Protein AF-A0A1E7YR77-F1 (afdb_monomer_lite)

Foldseek 3Di:
DPPCDPLNVLVVPDDLPDPCNLVSLVVNLVCLVVPHDPVRSVVSNVVSVVSVVVCCVVVVVD

Radius of gyration: 12.58 Å; chains: 1; bounding box: 24×24×35 Å

Secondary structure (DSSP, 8-state):
-----HHHHHHHH--S-STTHHHHHHHHHHHHHHHS-HHHHHHHHHHHHHHHHHHHHHHTT-

Organism: NCBI:txid33059

Sequence (62 aa):
MRTQNPLSRLIDGLRFDVPGDLAIADQIEALAPRYLPRHRAQKVIRDIRSLRALHEREVAHV

Structure (mmCIF, N/CA/C/O backbone):
data_AF-A0A1E7YR77-F1
#
_entry.id   AF-A0A1E7YR77-F1
#
loop_
_atom_site.group_PDB
_atom_site.id
_atom_site.type_symbol
_atom_site.label_atom_id
_atom_site.label_alt_id
_atom_site.label_comp_id
_atom_site.label_asym_id
_atom_site.label_entity_id
_atom_site.label_seq_id
_atom_site.pdbx_PDB_ins_code
_atom_site.Cartn_x
_atom_site.Cartn_y
_atom_site.Cartn_z
_atom_site.occupancy
_atom_site.B_iso_or_equiv
_atom_site.auth_seq_id
_atom_site.auth_comp_id
_atom_site.auth_asym_id
_atom_site.auth_atom_id
_atom_site.pdbx_PDB_model_num
ATOM 1 N N . MET A 1 1 ? -9.496 -16.320 17.535 1.00 42.94 1 MET A N 1
ATOM 2 C CA . MET A 1 1 ? -9.618 -16.209 16.065 1.00 42.94 1 MET A CA 1
ATOM 3 C C . MET A 1 1 ? -9.207 -14.802 15.651 1.00 42.94 1 MET A C 1
ATOM 5 O O . MET 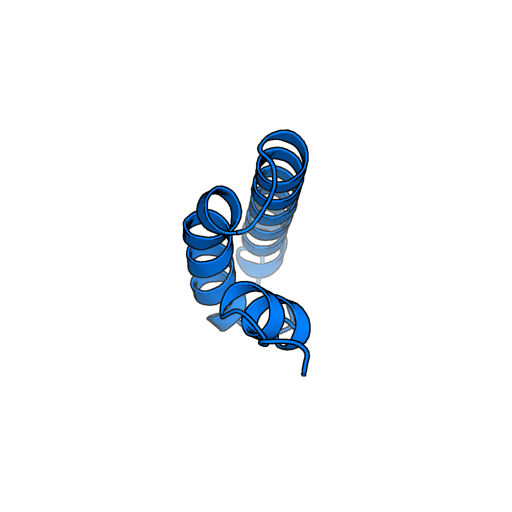A 1 1 ? -9.914 -13.865 15.993 1.00 42.94 1 MET A O 1
ATOM 9 N N . ARG A 1 2 ? -8.043 -14.617 15.009 1.00 50.66 2 ARG A N 1
ATOM 10 C CA . ARG A 1 2 ? -7.686 -13.315 14.418 1.00 50.66 2 ARG A CA 1
ATOM 11 C C . ARG A 1 2 ? -8.536 -13.149 13.164 1.00 50.66 2 ARG A C 1
ATOM 13 O O . ARG A 1 2 ? -8.302 -13.836 12.176 1.00 50.66 2 ARG A O 1
ATOM 20 N N . THR A 1 3 ? -9.541 -12.287 13.219 1.00 54.53 3 THR A N 1
ATOM 21 C CA . THR A 1 3 ? -10.218 -11.771 12.031 1.00 54.53 3 THR A CA 1
ATOM 22 C C . THR A 1 3 ? -9.153 -11.111 11.159 1.00 54.53 3 THR A C 1
ATOM 24 O O . THR A 1 3 ? -8.694 -10.010 11.454 1.00 54.53 3 THR A O 1
ATOM 27 N N . GLN A 1 4 ? -8.685 -11.820 10.130 1.00 62.78 4 GLN A N 1
ATOM 28 C CA . GLN A 1 4 ? -7.803 -11.245 9.119 1.00 62.78 4 GLN A CA 1
ATOM 29 C C . GLN A 1 4 ? -8.606 -10.173 8.388 1.00 62.78 4 GLN A C 1
ATOM 31 O O . GLN A 1 4 ? -9.471 -10.486 7.568 1.00 62.78 4 GLN A O 1
ATOM 36 N N . ASN A 1 5 ? -8.387 -8.911 8.753 1.00 72.19 5 ASN A N 1
ATOM 37 C CA . ASN A 1 5 ? -9.040 -7.805 8.075 1.00 72.19 5 ASN A CA 1
ATOM 38 C C . ASN A 1 5 ? -8.480 -7.692 6.638 1.00 72.19 5 ASN A C 1
ATOM 40 O O . ASN A 1 5 ? -7.353 -8.132 6.378 1.00 72.19 5 ASN A O 1
ATOM 44 N N . PRO A 1 6 ? -9.234 -7.113 5.694 1.00 75.31 6 PRO A N 1
ATOM 45 C CA . PRO A 1 6 ? -8.805 -7.010 4.298 1.00 75.31 6 PRO A CA 1
ATOM 46 C C . PRO A 1 6 ? -7.432 -6.344 4.119 1.00 75.31 6 PRO A C 1
ATOM 48 O O . PRO A 1 6 ? -6.653 -6.770 3.274 1.00 75.31 6 PRO A O 1
ATOM 51 N N . LEU A 1 7 ? -7.099 -5.363 4.966 1.00 70.81 7 LEU A N 1
ATOM 52 C CA . LEU A 1 7 ? -5.808 -4.673 4.944 1.00 70.81 7 LEU A CA 1
ATOM 53 C C . LEU A 1 7 ? -4.634 -5.619 5.254 1.00 70.81 7 LEU A C 1
ATOM 55 O O . LEU A 1 7 ? -3.618 -5.567 4.572 1.00 70.81 7 LEU A O 1
ATOM 59 N N . SER A 1 8 ? -4.777 -6.506 6.242 1.00 72.62 8 SER A N 1
ATOM 60 C CA . SER A 1 8 ? -3.732 -7.475 6.601 1.00 72.62 8 SER A CA 1
ATOM 61 C C . SER A 1 8 ? -3.421 -8.448 5.463 1.00 72.62 8 SER A C 1
ATOM 63 O O . SER A 1 8 ? -2.256 -8.698 5.185 1.00 72.62 8 SER A O 1
ATOM 65 N N . ARG A 1 9 ? -4.443 -8.908 4.730 1.00 76.00 9 ARG A N 1
ATOM 66 C CA . ARG A 1 9 ? -4.247 -9.798 3.574 1.00 76.00 9 ARG A CA 1
ATOM 67 C C . ARG A 1 9 ? -3.532 -9.116 2.411 1.00 76.00 9 ARG A C 1
ATOM 69 O O . ARG A 1 9 ? -2.755 -9.766 1.726 1.00 76.00 9 ARG A O 1
ATOM 76 N N . LEU A 1 10 ? -3.805 -7.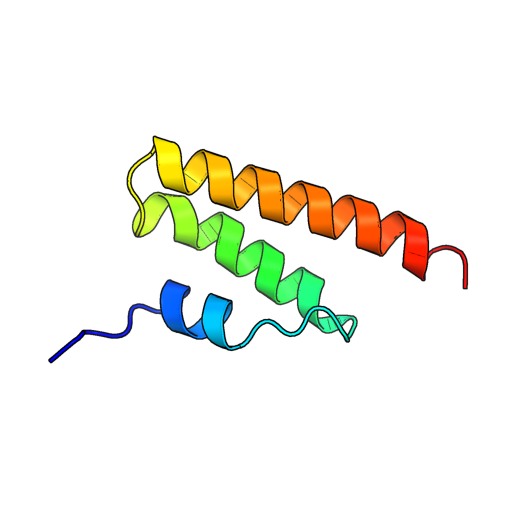831 2.186 1.00 70.06 10 LEU A N 1
ATOM 77 C CA . LEU A 1 10 ? -3.148 -7.063 1.127 1.00 70.06 10 LEU A CA 1
ATOM 78 C C . LEU A 1 10 ? -1.677 -6.805 1.455 1.00 70.06 10 LEU A C 1
ATOM 80 O O . LEU A 1 10 ? -0.834 -6.959 0.582 1.00 70.06 10 LEU A O 1
ATOM 84 N N . ILE A 1 11 ? -1.365 -6.474 2.712 1.00 69.81 11 ILE A N 1
ATOM 85 C CA . ILE A 1 11 ? 0.019 -6.266 3.161 1.00 69.81 11 ILE A CA 1
ATOM 86 C C . ILE A 1 11 ? 0.830 -7.564 3.057 1.00 69.81 11 ILE A C 1
ATOM 88 O O . ILE A 1 11 ? 1.935 -7.534 2.530 1.00 69.81 11 ILE A O 1
ATOM 92 N N . ASP A 1 12 ? 0.279 -8.696 3.504 1.00 69.62 12 ASP A N 1
ATOM 93 C CA . ASP A 1 12 ? 0.976 -9.990 3.446 1.00 69.62 12 ASP A CA 1
ATOM 94 C C . ASP A 1 12 ? 1.163 -10.501 2.001 1.00 69.62 12 ASP A C 1
ATOM 96 O O . ASP A 1 12 ? 2.038 -11.325 1.736 1.00 69.62 12 ASP A O 1
ATOM 100 N N . GLY A 1 13 ? 0.333 -10.029 1.064 1.00 63.81 13 GLY A N 1
ATOM 101 C CA . GLY A 1 13 ? 0.377 -10.395 -0.353 1.00 63.81 13 GLY A CA 1
ATOM 102 C C . GLY A 1 13 ? 1.237 -9.485 -1.234 1.00 63.81 13 GLY A C 1
ATOM 103 O O . GLY A 1 13 ? 1.429 -9.813 -2.403 1.00 63.81 13 GLY A O 1
ATOM 104 N N . LEU A 1 14 ? 1.743 -8.364 -0.712 1.00 65.06 14 LEU A N 1
ATOM 105 C CA . LEU A 1 14 ? 2.552 -7.419 -1.481 1.00 65.06 14 LEU A CA 1
ATOM 106 C C . LEU A 1 14 ? 3.967 -7.937 -1.677 1.00 65.06 14 LEU A C 1
ATOM 108 O O . LEU A 1 14 ? 4.687 -8.190 -0.711 1.00 65.06 14 LEU A O 1
ATOM 112 N N . ARG A 1 15 ? 4.365 -8.059 -2.941 1.00 61.06 15 ARG A N 1
ATOM 113 C CA . ARG A 1 15 ? 5.704 -8.505 -3.317 1.00 61.06 15 ARG A CA 1
ATOM 114 C C . ARG A 1 15 ? 6.531 -7.424 -4.019 1.00 61.06 15 ARG A C 1
ATOM 116 O O . ARG A 1 15 ? 7.751 -7.546 -4.004 1.00 61.06 15 ARG A O 1
ATOM 123 N N . PHE A 1 16 ? 5.917 -6.318 -4.468 1.00 60.38 16 PHE A N 1
ATOM 124 C CA . PHE A 1 16 ? 6.622 -5.164 -5.058 1.00 60.38 16 PHE A CA 1
ATOM 125 C C . PHE A 1 16 ? 7.516 -5.528 -6.264 1.00 60.38 16 PHE A C 1
ATOM 127 O O . PHE A 1 16 ? 8.475 -4.824 -6.571 1.00 60.38 16 PHE A O 1
ATOM 134 N N . ASP A 1 17 ? 7.214 -6.634 -6.941 1.00 55.91 17 ASP A N 1
ATOM 135 C CA . ASP A 1 17 ? 7.972 -7.243 -8.031 1.00 55.91 17 ASP A CA 1
ATOM 136 C C . ASP A 1 17 ? 7.217 -7.241 -9.378 1.00 55.91 17 ASP A C 1
ATOM 138 O O . ASP A 1 17 ? 7.768 -7.692 -10.385 1.00 55.91 17 ASP A O 1
ATOM 142 N N . VAL A 1 18 ? 5.992 -6.697 -9.450 1.00 58.28 18 VAL A N 1
ATOM 143 C CA . VAL A 1 18 ? 5.186 -6.659 -10.685 1.00 58.28 18 VAL A CA 1
ATOM 144 C C . VAL A 1 18 ? 4.342 -5.380 -10.834 1.00 58.28 18 VAL A C 1
ATOM 146 O O . VAL A 1 18 ? 3.900 -4.791 -9.855 1.00 58.28 18 VAL A O 1
ATOM 149 N N . PRO A 1 19 ? 3.988 -4.960 -12.069 1.00 57.19 19 PRO A N 1
ATOM 150 C CA . PRO A 1 19 ? 3.173 -3.755 -12.316 1.00 57.19 19 PRO A CA 1
ATOM 151 C C . PRO A 1 19 ? 1.816 -3.709 -11.581 1.00 57.19 19 PRO A C 1
ATOM 153 O O . PRO A 1 19 ? 1.224 -2.642 -11.424 1.00 57.19 19 PRO A O 1
ATOM 156 N N . GLY A 1 20 ? 1.312 -4.859 -11.112 1.00 61.62 20 GLY A N 1
ATOM 157 C CA . GLY A 1 20 ? 0.100 -4.958 -10.291 1.00 61.62 20 GLY A CA 1
ATOM 158 C C . GLY A 1 20 ? 0.215 -4.328 -8.895 1.00 61.62 20 GLY A C 1
ATOM 159 O O . GLY A 1 20 ? -0.811 -4.090 -8.255 1.00 61.62 20 GLY A O 1
ATOM 160 N N . ASP A 1 21 ? 1.425 -4.004 -8.433 1.00 68.19 21 ASP A N 1
ATOM 161 C CA . ASP A 1 21 ? 1.668 -3.445 -7.100 1.00 68.19 21 ASP A CA 1
ATOM 162 C C . ASP A 1 21 ? 1.103 -2.026 -6.920 1.00 68.19 21 ASP A C 1
ATOM 164 O O . ASP A 1 21 ? 0.747 -1.640 -5.803 1.00 68.19 21 ASP A O 1
ATOM 168 N N 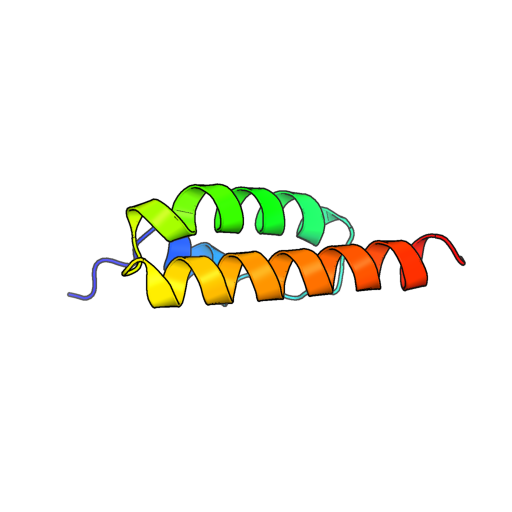. LEU A 1 22 ? 0.906 -1.271 -8.009 1.00 72.38 22 LEU A N 1
ATOM 169 C CA . LEU A 1 22 ? 0.265 0.050 -7.960 1.00 72.38 22 LEU A CA 1
ATOM 170 C C . LEU A 1 22 ? -1.216 -0.037 -7.563 1.00 72.38 22 LEU A C 1
ATOM 172 O O . LEU A 1 22 ? -1.686 0.741 -6.730 1.00 72.38 22 LEU A O 1
ATOM 176 N N . ALA A 1 23 ? -1.941 -1.029 -8.086 1.00 79.44 23 ALA A N 1
ATOM 177 C CA . ALA A 1 23 ? -3.347 -1.236 -7.747 1.00 79.44 23 ALA A CA 1
ATOM 178 C C . ALA A 1 23 ? -3.523 -1.686 -6.285 1.00 79.44 23 ALA A C 1
ATOM 180 O O . ALA A 1 23 ? -4.497 -1.313 -5.628 1.00 79.44 23 ALA A O 1
ATOM 181 N N . ILE A 1 24 ? -2.575 -2.461 -5.749 1.00 79.25 24 ILE A N 1
ATOM 182 C CA . ILE A 1 24 ? -2.587 -2.876 -4.340 1.00 79.25 24 ILE A CA 1
ATOM 183 C C . ILE A 1 24 ? -2.227 -1.692 -3.430 1.00 79.25 24 ILE A C 1
ATOM 185 O O . ILE A 1 24 ? -2.866 -1.494 -2.394 1.00 79.25 24 ILE A O 1
ATOM 189 N N . ALA A 1 25 ? -1.266 -0.858 -3.835 1.00 82.62 25 ALA A N 1
ATOM 190 C CA . ALA A 1 25 ? -0.915 0.374 -3.135 1.00 82.62 25 ALA A CA 1
ATOM 191 C C . ALA A 1 25 ? -2.126 1.312 -2.959 1.00 82.62 25 ALA A C 1
ATOM 193 O O . ALA A 1 25 ? -2.362 1.804 -1.853 1.00 82.62 25 ALA A O 1
ATOM 194 N N . ASP A 1 26 ? -2.941 1.502 -4.003 1.00 84.38 26 ASP A N 1
ATOM 195 C CA . ASP A 1 26 ? -4.181 2.292 -3.920 1.00 84.38 26 ASP A CA 1
ATOM 196 C C . ASP A 1 26 ? -5.183 1.712 -2.910 1.00 84.38 26 ASP A C 1
ATOM 198 O O . ASP A 1 26 ? -5.776 2.441 -2.107 1.00 84.38 26 ASP A O 1
ATOM 202 N N . GLN A 1 27 ? -5.347 0.386 -2.899 1.00 87.62 27 GLN A N 1
ATOM 203 C CA . GLN A 1 27 ? -6.232 -0.283 -1.944 1.00 87.62 27 GLN A CA 1
ATOM 204 C C . GLN A 1 27 ? -5.742 -0.118 -0.501 1.00 87.62 27 GLN A C 1
ATOM 206 O O . GLN A 1 27 ? -6.550 0.101 0.405 1.00 87.62 27 GLN A O 1
ATOM 211 N N . ILE A 1 28 ? -4.428 -0.168 -0.267 1.00 86.31 28 ILE A N 1
ATOM 212 C CA . ILE A 1 28 ? -3.854 0.061 1.062 1.00 86.31 28 ILE A CA 1
ATOM 213 C C . ILE A 1 28 ? -4.061 1.503 1.516 1.00 86.31 28 ILE A C 1
ATOM 215 O O . ILE A 1 28 ? -4.481 1.700 2.659 1.00 86.31 28 ILE A O 1
ATOM 219 N N . GLU A 1 29 ? -3.831 2.502 0.657 1.00 88.94 29 GLU A N 1
ATOM 220 C CA . GLU A 1 29 ? -4.091 3.906 1.012 1.00 88.94 29 GLU A CA 1
ATOM 221 C C . GLU A 1 29 ? -5.559 4.124 1.406 1.00 88.94 29 GLU A C 1
ATOM 223 O O . GLU A 1 29 ? -5.838 4.795 2.404 1.00 88.94 29 GLU A O 1
ATOM 228 N N . ALA A 1 30 ? -6.498 3.501 0.687 1.00 91.69 30 ALA A N 1
ATOM 229 C CA . ALA A 1 30 ? -7.927 3.610 0.973 1.00 91.69 30 ALA A CA 1
ATOM 230 C C . ALA A 1 30 ? -8.351 2.900 2.276 1.00 91.69 30 ALA A C 1
ATOM 232 O O . ALA A 1 30 ? -9.249 3.369 2.985 1.00 91.69 30 ALA A O 1
ATOM 233 N N . LEU A 1 31 ? -7.729 1.763 2.608 1.00 91.38 31 LEU A N 1
ATOM 234 C CA . LEU A 1 31 ? -8.108 0.935 3.761 1.00 91.38 31 LEU A CA 1
ATOM 235 C C . LEU A 1 31 ? -7.365 1.317 5.050 1.00 91.38 31 LEU A C 1
ATOM 237 O O . LEU A 1 31 ? -7.926 1.171 6.139 1.00 91.38 31 LEU A O 1
ATOM 241 N N . ALA A 1 32 ? -6.145 1.850 4.963 1.00 89.88 32 ALA A N 1
ATOM 242 C CA . ALA A 1 32 ? -5.340 2.258 6.114 1.00 89.88 32 ALA A CA 1
ATOM 243 C C . ALA A 1 32 ? -6.090 3.147 7.133 1.00 89.88 32 ALA A C 1
ATOM 245 O O . ALA A 1 32 ? -6.080 2.801 8.317 1.00 89.88 32 ALA A O 1
ATOM 246 N N . PRO A 1 33 ? -6.795 4.232 6.747 1.00 92.12 33 PRO A N 1
ATOM 247 C CA . PRO A 1 33 ? -7.501 5.079 7.712 1.00 92.12 33 PRO A CA 1
ATOM 248 C C . PRO A 1 33 ? -8.726 4.402 8.345 1.00 92.12 33 PRO A C 1
ATOM 250 O O . PRO A 1 33 ? -9.195 4.861 9.383 1.00 92.12 33 PRO A O 1
ATOM 253 N N . ARG A 1 34 ? -9.245 3.318 7.749 1.00 93.69 34 ARG A N 1
ATOM 254 C CA . ARG A 1 34 ? -10.400 2.569 8.273 1.00 93.69 34 ARG A CA 1
ATOM 255 C C . ARG A 1 34 ? -10.008 1.538 9.329 1.00 93.69 34 ARG A C 1
ATOM 257 O O . ARG A 1 34 ? -10.801 1.259 10.221 1.00 93.69 34 ARG A O 1
ATOM 264 N N . TYR A 1 35 ? -8.808 0.965 9.222 1.00 90.06 35 TYR A N 1
ATOM 265 C CA . TYR A 1 35 ? -8.382 -0.169 10.053 1.00 90.06 35 TYR A CA 1
ATOM 266 C C . TYR A 1 35 ? -7.200 0.127 10.979 1.00 90.06 35 TYR A C 1
ATOM 268 O O . TYR A 1 35 ? -6.891 -0.699 11.839 1.00 90.06 35 TYR A O 1
ATOM 276 N N . LEU A 1 36 ? -6.531 1.272 10.827 1.00 88.12 36 LEU A N 1
ATOM 277 C CA . LEU A 1 36 ? -5.384 1.652 11.647 1.00 88.12 36 LEU A CA 1
ATOM 278 C C . LEU A 1 36 ? -5.650 2.948 12.426 1.00 88.12 36 LEU A C 1
ATOM 280 O O . LEU A 1 36 ? -6.315 3.853 11.923 1.00 88.12 36 LEU A O 1
ATOM 284 N N . PRO A 1 37 ? -5.056 3.101 13.624 1.00 93.31 37 PRO A N 1
ATOM 285 C CA . PRO A 1 37 ? -5.006 4.389 14.307 1.00 93.31 37 PRO A CA 1
ATOM 286 C C . PRO A 1 37 ? -4.369 5.463 13.417 1.00 93.31 37 PRO A C 1
ATOM 288 O O . PRO A 1 37 ? -3.404 5.182 12.704 1.00 93.31 37 PRO A O 1
ATOM 291 N N . ARG A 1 38 ? -4.848 6.710 13.516 1.00 91.38 38 ARG A N 1
ATOM 292 C CA . ARG A 1 38 ? -4.469 7.834 12.634 1.00 91.38 38 ARG A CA 1
ATOM 293 C C . ARG A 1 38 ? -2.961 7.959 12.382 1.00 91.38 38 ARG A C 1
ATOM 295 O O . ARG A 1 38 ? -2.552 8.062 11.232 1.00 91.38 38 ARG A O 1
ATOM 302 N N . HIS A 1 39 ? -2.139 7.895 13.430 1.00 92.75 39 HIS A N 1
ATOM 303 C CA . HIS A 1 39 ? -0.679 8.005 13.309 1.00 92.75 39 HIS A CA 1
ATOM 304 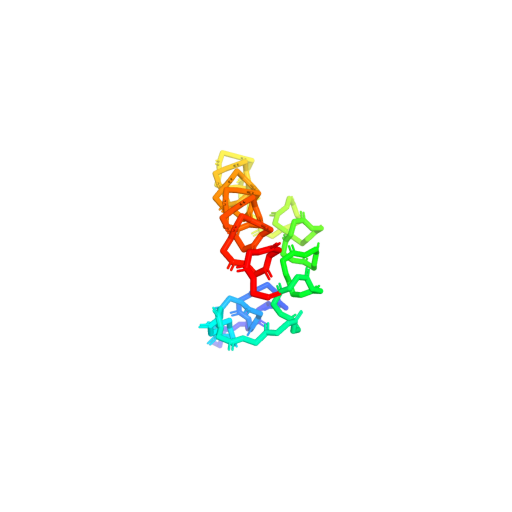C C . HIS A 1 39 ? -0.060 6.858 12.487 1.00 92.75 39 HIS A C 1
ATOM 306 O O . HIS A 1 39 ? 0.859 7.079 11.701 1.00 92.75 39 HIS A O 1
ATOM 312 N N . ARG A 1 40 ? -0.581 5.630 12.625 1.00 88.25 40 ARG A N 1
ATOM 313 C CA . ARG A 1 40 ? -0.130 4.474 11.836 1.00 88.25 40 ARG A CA 1
ATOM 314 C C . ARG A 1 40 ? -0.628 4.555 10.403 1.00 88.25 40 ARG A C 1
ATOM 316 O O . ARG A 1 40 ? 0.160 4.308 9.500 1.00 88.25 40 ARG A O 1
ATOM 323 N N . ALA A 1 41 ? -1.889 4.936 10.197 1.00 91.56 41 ALA A N 1
ATOM 324 C CA . ALA A 1 41 ? -2.447 5.126 8.860 1.00 91.56 41 ALA A CA 1
ATOM 325 C C . ALA A 1 41 ? -1.635 6.156 8.060 1.00 91.56 41 ALA A C 1
ATOM 327 O O . ALA A 1 41 ? -1.256 5.891 6.927 1.00 91.56 41 ALA A O 1
ATOM 328 N N . GLN A 1 42 ? -1.290 7.291 8.677 1.00 93.31 42 GLN A N 1
ATOM 329 C CA . GLN A 1 42 ? -0.454 8.322 8.055 1.00 93.31 42 GLN A CA 1
ATOM 330 C C . GLN A 1 42 ? 0.936 7.805 7.674 1.00 93.31 42 GLN A C 1
ATOM 332 O O . GLN A 1 42 ? 1.410 8.096 6.578 1.00 93.31 42 GLN A O 1
ATOM 337 N N . LYS A 1 43 ? 1.578 7.021 8.551 1.00 91.94 43 LYS A N 1
ATOM 338 C CA . LYS A 1 43 ? 2.871 6.399 8.246 1.00 91.94 43 LYS A CA 1
ATOM 339 C C . LYS A 1 43 ? 2.760 5.436 7.060 1.00 91.94 43 LYS A C 1
ATOM 341 O O . LYS A 1 43 ? 3.540 5.557 6.127 1.00 91.94 43 LYS A O 1
ATOM 346 N N . VAL A 1 44 ? 1.768 4.544 7.073 1.00 88.56 44 VAL A N 1
ATOM 347 C CA . VAL A 1 44 ? 1.538 3.572 5.991 1.00 88.56 44 VAL A CA 1
ATOM 348 C C . VAL A 1 44 ? 1.278 4.274 4.659 1.00 88.56 44 VAL A C 1
ATOM 350 O O . VAL A 1 44 ? 1.921 3.941 3.673 1.00 88.56 44 VAL A O 1
ATOM 353 N N . ILE A 1 45 ? 0.404 5.285 4.630 1.00 90.69 45 ILE A N 1
ATOM 354 C CA . ILE A 1 45 ? 0.122 6.064 3.414 1.00 90.69 45 ILE A CA 1
ATOM 355 C C . ILE A 1 45 ? 1.398 6.726 2.883 1.00 90.69 45 ILE A C 1
ATOM 357 O O . ILE A 1 45 ? 1.671 6.672 1.688 1.00 90.69 45 ILE A O 1
ATOM 361 N N . ARG A 1 46 ? 2.203 7.337 3.760 1.00 92.75 46 ARG A N 1
ATOM 362 C CA . ARG A 1 46 ? 3.471 7.957 3.358 1.00 92.75 46 ARG A CA 1
ATOM 363 C C . ARG A 1 46 ? 4.422 6.931 2.743 1.00 92.75 46 ARG A C 1
ATOM 3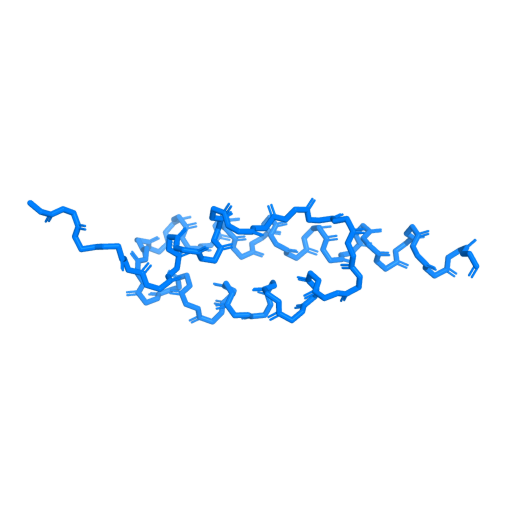65 O O . ARG A 1 46 ? 4.973 7.191 1.682 1.00 92.75 46 ARG A O 1
ATOM 372 N N . ASP A 1 47 ? 4.598 5.789 3.400 1.00 88.19 47 ASP A N 1
ATOM 373 C CA . ASP A 1 47 ? 5.527 4.753 2.952 1.00 88.19 47 ASP A CA 1
ATOM 374 C C . ASP A 1 47 ? 5.067 4.146 1.603 1.00 88.19 47 ASP A C 1
ATOM 376 O O . ASP A 1 47 ? 5.889 3.960 0.708 1.00 88.19 47 ASP A O 1
ATOM 380 N N . ILE A 1 48 ? 3.756 3.956 1.393 1.00 88.12 48 ILE A N 1
ATOM 381 C CA . ILE A 1 48 ? 3.181 3.522 0.104 1.00 88.12 48 ILE A CA 1
ATOM 382 C C . ILE A 1 48 ? 3.439 4.541 -1.015 1.00 88.12 48 ILE A C 1
ATOM 384 O O . ILE A 1 48 ? 3.846 4.162 -2.115 1.00 88.12 48 ILE A O 1
ATOM 388 N N . ARG A 1 49 ? 3.260 5.839 -0.747 1.00 88.19 49 ARG A N 1
ATOM 389 C CA . ARG A 1 49 ? 3.549 6.897 -1.732 1.00 88.19 49 ARG A CA 1
ATOM 390 C C . ARG A 1 49 ? 5.021 6.948 -2.110 1.00 88.19 49 ARG A C 1
ATOM 392 O O . ARG A 1 49 ? 5.338 7.136 -3.281 1.00 88.19 49 ARG A O 1
ATOM 399 N N . SER A 1 50 ? 5.915 6.756 -1.140 1.00 86.38 50 SER A N 1
ATOM 400 C CA . SER A 1 50 ? 7.352 6.669 -1.403 1.00 86.38 50 SER A CA 1
ATOM 401 C C . SER A 1 50 ? 7.692 5.495 -2.322 1.00 86.38 50 SER A C 1
ATOM 403 O O . SER A 1 50 ? 8.489 5.662 -3.240 1.00 86.38 50 SER A O 1
ATOM 405 N N . LEU A 1 51 ? 7.067 4.333 -2.113 1.00 81.88 51 LEU A N 1
ATOM 406 C CA . LEU A 1 51 ? 7.275 3.153 -2.958 1.00 81.88 51 LEU A CA 1
ATOM 407 C C . LEU A 1 51 ? 6.732 3.356 -4.376 1.00 81.88 51 LEU A C 1
ATOM 409 O O . LEU A 1 51 ? 7.389 2.968 -5.336 1.00 81.88 51 LEU A O 1
ATOM 413 N N . ARG A 1 52 ? 5.595 4.042 -4.528 1.00 82.19 52 ARG A N 1
ATOM 414 C CA . ARG A 1 52 ? 5.064 4.428 -5.844 1.00 82.19 52 ARG A CA 1
ATOM 415 C C . ARG A 1 52 ? 6.012 5.349 -6.604 1.00 82.19 52 ARG A C 1
ATOM 417 O O . ARG A 1 52 ? 6.319 5.086 -7.759 1.00 82.19 52 ARG A O 1
ATOM 424 N N . ALA A 1 53 ? 6.515 6.387 -5.938 1.00 83.69 53 ALA A N 1
ATOM 425 C CA . ALA A 1 53 ? 7.471 7.311 -6.538 1.00 83.69 53 ALA A CA 1
ATOM 426 C C .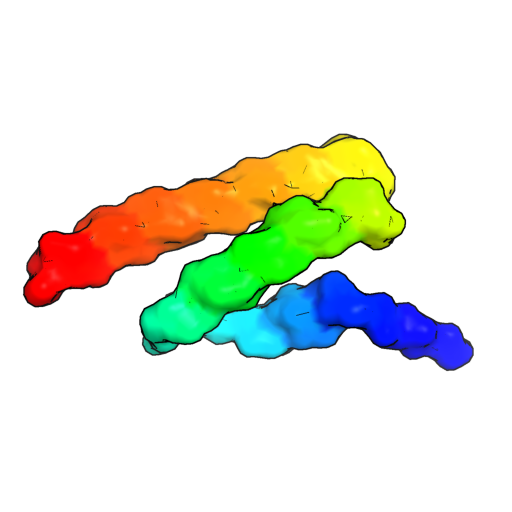 ALA A 1 53 ? 8.787 6.614 -6.925 1.00 83.69 53 ALA A C 1
ATOM 428 O O . ALA A 1 53 ? 9.415 6.993 -7.910 1.00 83.69 53 ALA A O 1
ATOM 429 N N . LEU A 1 54 ? 9.218 5.601 -6.165 1.00 81.81 54 LEU A N 1
ATOM 430 C CA . LEU A 1 54 ? 10.372 4.780 -6.529 1.00 81.81 54 LEU A CA 1
ATOM 431 C C . LEU A 1 54 ? 10.076 3.924 -7.767 1.00 81.81 54 LEU A C 1
ATOM 433 O O . LEU A 1 54 ? 10.848 3.966 -8.718 1.00 81.81 54 LEU A O 1
ATOM 437 N N . HIS A 1 55 ? 8.933 3.233 -7.792 1.00 76.19 55 HIS A N 1
ATOM 438 C CA . HIS A 1 55 ? 8.502 2.423 -8.932 1.00 76.19 55 HIS A CA 1
ATOM 439 C C . HIS A 1 55 ? 8.394 3.249 -10.222 1.00 76.19 55 HIS A C 1
ATOM 441 O O . HIS A 1 55 ? 8.908 2.838 -11.255 1.00 76.19 55 HIS A O 1
ATOM 447 N N . GLU A 1 56 ? 7.797 4.443 -10.168 1.00 73.75 56 GLU A N 1
ATOM 448 C CA . GLU A 1 56 ? 7.732 5.357 -11.317 1.00 73.75 56 GLU A CA 1
ATOM 449 C C . GLU A 1 56 ? 9.128 5.743 -11.824 1.00 73.75 56 GLU A C 1
ATOM 451 O O . GLU A 1 56 ? 9.333 5.830 -13.028 1.00 73.75 56 GLU A O 1
ATOM 456 N N . ARG A 1 57 ? 10.110 5.933 -10.934 1.00 73.88 57 ARG A N 1
ATOM 457 C CA . ARG A 1 57 ? 11.489 6.275 -11.321 1.00 73.88 57 ARG A CA 1
ATOM 458 C C . ARG A 1 57 ? 12.265 5.087 -11.881 1.00 73.88 57 ARG A C 1
ATOM 460 O O . ARG A 1 57 ? 13.076 5.275 -12.778 1.00 73.88 57 ARG A O 1
ATOM 467 N N . GLU A 1 58 ? 12.060 3.894 -11.339 1.00 69.50 58 GLU A N 1
ATOM 468 C CA . GLU A 1 58 ? 12.805 2.696 -11.737 1.00 69.50 58 GLU A CA 1
ATOM 469 C C . GLU A 1 58 ? 12.214 2.031 -12.986 1.00 69.50 58 GLU A C 1
ATOM 471 O O . GLU A 1 58 ? 12.963 1.535 -13.821 1.00 69.50 58 GLU A O 1
ATOM 476 N N . VAL A 1 59 ? 10.889 2.069 -13.158 1.00 62.88 59 VAL A N 1
ATOM 477 C CA . VAL A 1 59 ? 10.196 1.434 -14.290 1.00 62.88 59 VAL A CA 1
ATOM 478 C C . VAL A 1 59 ? 10.031 2.378 -15.482 1.00 62.88 59 VAL A C 1
ATOM 480 O O . VAL A 1 59 ? 10.088 1.913 -16.613 1.00 62.88 59 VAL A O 1
ATOM 483 N N . ALA A 1 60 ? 9.912 3.700 -15.288 1.00 55.38 60 ALA A N 1
ATOM 484 C CA . ALA A 1 60 ? 9.877 4.647 -16.417 1.00 55.38 60 ALA A CA 1
ATOM 485 C C . ALA A 1 60 ? 11.249 4.871 -17.091 1.00 55.38 60 ALA A C 1
ATOM 487 O O . ALA A 1 60 ? 11.355 5.662 -18.030 1.00 55.38 60 ALA A O 1
ATOM 488 N N . HIS A 1 61 ? 12.306 4.214 -16.608 1.00 48.69 61 HIS A N 1
ATOM 489 C CA . HIS A 1 61 ? 13.648 4.241 -17.196 1.00 48.69 61 HIS A CA 1
ATOM 490 C C . HIS A 1 61 ? 14.038 2.935 -17.911 1.00 48.69 61 HIS A C 1
ATOM 492 O O . HIS A 1 61 ? 15.206 2.777 -18.270 1.00 48.69 61 HIS A O 1
ATOM 498 N N . VAL A 1 62 ? 13.074 2.035 -18.149 1.00 46.59 62 VAL A N 1
ATOM 499 C CA . VAL A 1 62 ? 13.225 0.830 -18.986 1.00 46.59 62 VAL A CA 1
ATOM 500 C C . VAL A 1 62 ? 12.507 1.012 -20.317 1.00 46.59 62 VAL A C 1
ATOM 502 O O . VAL A 1 62 ? 11.360 1.510 -20.305 1.00 46.59 62 VAL A O 1
#

pLDDT: mean 76.43, std 14.0, range [42.94, 93.69]